Protein AF-A0A9E1RV35-F1 (afdb_monomer_lite)

Sequence (66 aa):
MAGTGKAHLRTDSDVLLRVEDLVVEFPVDRHAVVHAVSGISFDVVRGETLGLVGESGCGKSTTAKA

Radius of gyration: 13.35 Å; chains: 1; bounding box: 32×18×37 Å

pLDDT: mean 89.48, std 7.76, range [59.31, 95.5]

Structure (mmCIF, N/CA/C/O backbone):
data_AF-A0A9E1RV35-F1
#
_entry.id   AF-A0A9E1RV35-F1
#
loop_
_atom_site.group_PDB
_atom_site.id
_atom_site.type_symbol
_atom_site.label_atom_id
_atom_site.label_alt_id
_atom_site.label_comp_id
_atom_site.label_asym_id
_atom_site.label_entity_id
_atom_site.label_seq_id
_atom_site.pdbx_PDB_ins_code
_atom_site.Cartn_x
_atom_site.Cartn_y
_atom_site.Cartn_z
_atom_site.occupancy
_atom_site.B_iso_or_equiv
_atom_site.auth_seq_id
_atom_site.auth_comp_id
_atom_site.auth_asym_id
_atom_site.auth_atom_id
_atom_site.pdbx_PDB_model_num
ATOM 1 N N . MET A 1 1 ? 13.084 -2.595 -2.977 1.00 59.31 1 MET A N 1
ATOM 2 C CA . MET A 1 1 ? 12.472 -3.581 -2.063 1.00 59.31 1 MET A CA 1
ATOM 3 C C . MET A 1 1 ? 10.977 -3.307 -2.081 1.00 59.31 1 MET A C 1
ATOM 5 O O . MET A 1 1 ? 10.596 -2.205 -1.712 1.00 59.31 1 MET A O 1
ATOM 9 N N . ALA A 1 2 ? 10.164 -4.218 -2.611 1.00 73.69 2 ALA A N 1
ATOM 10 C CA . ALA A 1 2 ? 8.716 -4.031 -2.673 1.00 73.69 2 ALA A CA 1
ATOM 11 C C . ALA A 1 2 ? 8.073 -4.452 -1.346 1.00 73.69 2 ALA A C 1
ATOM 13 O O . ALA A 1 2 ? 8.511 -5.433 -0.739 1.00 73.69 2 ALA A O 1
ATOM 14 N N . GLY A 1 3 ? 7.056 -3.720 -0.893 1.00 75.88 3 GLY A N 1
ATOM 15 C CA . GLY A 1 3 ? 6.288 -4.104 0.291 1.00 75.88 3 GLY A CA 1
ATOM 16 C C . GLY A 1 3 ? 5.539 -5.414 0.041 1.00 75.88 3 GLY A C 1
ATOM 17 O O . GLY A 1 3 ? 4.891 -5.553 -0.994 1.00 75.88 3 GLY A O 1
ATOM 18 N N . THR A 1 4 ? 5.635 -6.363 0.972 1.00 84.88 4 THR A N 1
ATOM 19 C CA . THR A 1 4 ? 4.935 -7.661 0.949 1.00 84.88 4 THR A CA 1
ATOM 20 C C . THR A 1 4 ? 4.328 -7.920 2.331 1.00 84.88 4 THR A C 1
ATOM 22 O O . THR A 1 4 ? 4.784 -7.336 3.318 1.00 84.88 4 THR A O 1
ATOM 25 N N . GLY A 1 5 ? 3.319 -8.790 2.423 1.00 84.94 5 GLY A N 1
ATOM 26 C CA . GLY A 1 5 ? 2.841 -9.307 3.709 1.00 84.94 5 GLY A CA 1
ATOM 27 C C . GLY A 1 5 ? 1.330 -9.259 3.899 1.00 84.94 5 GLY A C 1
ATOM 28 O O . GLY A 1 5 ? 0.595 -8.643 3.130 1.00 84.94 5 GLY A O 1
ATOM 29 N N . LYS A 1 6 ? 0.866 -9.938 4.950 1.00 84.62 6 LYS A N 1
ATOM 30 C CA . LYS A 1 6 ? -0.547 -10.003 5.330 1.00 84.62 6 LYS A CA 1
ATOM 31 C C . LYS A 1 6 ? -0.705 -9.513 6.764 1.00 84.62 6 LYS A C 1
ATOM 33 O O . LYS A 1 6 ? 0.020 -9.978 7.641 1.00 84.62 6 LYS A O 1
ATOM 38 N N . ALA A 1 7 ? -1.632 -8.594 7.005 1.00 79.50 7 ALA A N 1
ATOM 39 C CA . ALA A 1 7 ? -1.905 -8.063 8.337 1.00 79.50 7 ALA A CA 1
ATOM 40 C C . ALA A 1 7 ? -3.409 -7.927 8.543 1.00 79.50 7 ALA A C 1
ATOM 42 O O . ALA A 1 7 ? -4.040 -7.247 7.759 1.00 79.50 7 ALA A O 1
ATOM 43 N N . HIS A 1 8 ? -3.951 -8.543 9.597 1.00 69.31 8 HIS A N 1
ATOM 44 C CA . HIS A 1 8 ? -5.373 -8.492 9.960 1.00 69.31 8 HIS A CA 1
ATOM 45 C C . HIS A 1 8 ? -6.331 -8.818 8.789 1.00 69.31 8 HIS A C 1
ATOM 47 O O . HIS A 1 8 ? -6.640 -7.994 7.943 1.00 69.31 8 HIS A O 1
ATOM 53 N N . LEU A 1 9 ? -6.797 -10.066 8.722 1.00 67.44 9 LEU A N 1
ATOM 54 C CA . LEU A 1 9 ? -7.817 -10.517 7.763 1.00 67.44 9 LEU A CA 1
ATOM 55 C C . LEU A 1 9 ? -8.999 -11.098 8.545 1.00 67.44 9 LEU A C 1
ATOM 57 O O . LEU A 1 9 ? -9.262 -12.300 8.527 1.00 67.44 9 LEU A O 1
ATOM 61 N N . ARG A 1 10 ? -9.647 -10.242 9.330 1.00 77.31 10 ARG A N 1
ATOM 62 C CA . ARG A 1 10 ? -10.739 -10.571 10.246 1.00 77.31 10 ARG A CA 1
ATOM 63 C C . ARG A 1 10 ? -12.036 -10.742 9.470 1.00 77.31 10 ARG A C 1
ATOM 65 O O . ARG A 1 10 ? -12.372 -9.939 8.612 1.00 77.31 10 ARG A O 1
ATOM 72 N N . THR A 1 11 ? -12.824 -11.755 9.796 1.00 70.00 11 THR A N 1
ATOM 73 C CA . THR A 1 11 ? -14.115 -12.036 9.140 1.00 70.00 11 THR A CA 1
ATOM 74 C C . THR A 1 11 ? -15.265 -11.137 9.628 1.00 70.00 11 THR A C 1
ATOM 76 O O . THR A 1 11 ? -16.426 -11.514 9.513 1.00 70.00 11 THR A O 1
ATOM 79 N N . ASP A 1 12 ? -14.948 -9.980 10.213 1.00 78.44 12 ASP A N 1
ATOM 80 C CA . ASP A 1 12 ? -15.898 -9.114 10.912 1.00 78.44 12 ASP A CA 1
ATOM 81 C C . ASP A 1 12 ? -16.791 -8.328 9.933 1.00 78.44 12 ASP A C 1
ATOM 83 O O . ASP A 1 12 ? -16.348 -7.900 8.866 1.00 78.44 12 ASP A O 1
ATOM 87 N N . SER A 1 13 ? -18.049 -8.110 10.315 1.00 77.12 13 SER A N 1
ATOM 88 C CA . SER A 1 13 ? -18.998 -7.253 9.597 1.00 77.12 13 SER A CA 1
ATOM 89 C C . SER A 1 13 ? -18.618 -5.768 9.617 1.00 77.12 13 SER A C 1
ATOM 91 O O . SER A 1 13 ? -19.099 -5.019 8.770 1.00 77.12 13 SER A O 1
ATOM 93 N N . ASP A 1 14 ? -17.758 -5.343 10.547 1.00 89.62 14 ASP A N 1
ATOM 94 C CA . ASP A 1 14 ? -17.343 -3.940 10.704 1.00 89.62 14 ASP A CA 1
ATOM 95 C C . ASP A 1 14 ? -16.085 -3.544 9.905 1.00 89.62 14 ASP A C 1
ATOM 97 O O . ASP A 1 14 ? -15.543 -2.444 10.080 1.00 89.62 14 ASP A O 1
ATOM 101 N N . VAL A 1 15 ? -15.610 -4.412 9.005 1.00 93.69 15 VAL A N 1
ATOM 102 C CA . VAL A 1 15 ? -14.517 -4.085 8.077 1.00 93.69 15 VAL A CA 1
ATOM 103 C C . VAL A 1 15 ? -14.949 -2.951 7.139 1.00 93.69 15 VAL A C 1
ATOM 105 O O . VAL A 1 15 ? -15.912 -3.081 6.386 1.00 93.69 15 VAL A O 1
ATOM 108 N N . LEU A 1 16 ? -14.212 -1.836 7.161 1.00 93.69 16 LEU A N 1
ATOM 109 C CA . LEU A 1 16 ? -14.441 -0.685 6.279 1.00 93.69 16 LEU A CA 1
ATOM 110 C C . LEU A 1 16 ? -13.583 -0.728 5.017 1.00 93.69 16 LEU A C 1
ATOM 112 O O . LEU A 1 16 ? -14.016 -0.266 3.964 1.00 93.69 16 LEU A O 1
ATOM 116 N N . LEU A 1 17 ? -12.367 -1.258 5.128 1.00 93.12 17 LEU A N 1
ATOM 117 C CA . LEU A 1 17 ? -11.446 -1.428 4.015 1.00 93.12 17 LEU A CA 1
ATOM 118 C C . LEU A 1 17 ? -10.881 -2.838 4.065 1.00 93.12 17 LEU A C 1
ATOM 120 O O . LEU A 1 17 ? -10.406 -3.279 5.108 1.00 93.12 17 LEU A O 1
ATOM 124 N N . ARG A 1 18 ? -10.898 -3.515 2.922 1.00 93.44 18 ARG A N 1
ATOM 125 C CA . ARG A 1 18 ? -10.211 -4.782 2.715 1.00 93.44 18 ARG A CA 1
ATOM 126 C C . ARG A 1 18 ? -9.384 -4.690 1.446 1.00 93.44 18 ARG A C 1
ATOM 128 O O . ARG A 1 18 ? -9.906 -4.369 0.383 1.00 93.44 18 ARG A O 1
ATOM 135 N N . VAL A 1 19 ? -8.103 -4.982 1.589 1.00 94.50 19 VAL A N 1
ATOM 136 C CA . VAL A 1 19 ? -7.120 -5.056 0.519 1.00 94.50 19 VAL A CA 1
ATOM 137 C C . VAL A 1 19 ? -6.627 -6.493 0.469 1.00 94.50 19 VAL A C 1
ATOM 139 O O . VAL A 1 19 ? -6.174 -7.028 1.479 1.00 94.50 19 VAL A O 1
ATOM 142 N N . GLU A 1 20 ? -6.719 -7.123 -0.694 1.00 93.62 20 GLU A N 1
ATOM 143 C CA . GLU A 1 20 ? -6.273 -8.499 -0.909 1.00 93.62 20 GLU A CA 1
ATOM 144 C C . GLU A 1 20 ? -5.270 -8.532 -2.056 1.00 93.62 20 GLU A C 1
ATOM 146 O O . GLU A 1 20 ? -5.526 -7.982 -3.125 1.00 93.62 20 GLU A O 1
ATOM 151 N N . ASP A 1 21 ? -4.116 -9.147 -1.788 1.00 94.75 21 ASP A N 1
ATOM 152 C CA . ASP A 1 21 ? -3.011 -9.376 -2.723 1.00 94.75 21 ASP A CA 1
ATOM 153 C C . ASP A 1 21 ? -2.698 -8.177 -3.650 1.00 94.75 21 ASP A C 1
ATOM 155 O O . ASP A 1 21 ? -2.422 -8.335 -4.839 1.00 94.75 21 ASP A O 1
ATOM 159 N N . LEU A 1 22 ? -2.689 -6.957 -3.094 1.00 95.06 22 LEU A N 1
ATOM 160 C CA . LEU A 1 22 ? -2.419 -5.730 -3.841 1.00 95.06 22 LEU A CA 1
ATOM 161 C C . LEU A 1 22 ? -1.004 -5.752 -4.420 1.00 95.06 22 LEU A C 1
ATOM 163 O O . LEU A 1 22 ? -0.011 -5.811 -3.689 1.00 95.06 22 LEU A O 1
ATOM 167 N N . VAL A 1 23 ? -0.929 -5.631 -5.742 1.00 95.06 23 VAL A N 1
ATOM 168 C CA . VAL A 1 23 ? 0.300 -5.447 -6.513 1.00 95.06 23 VAL A CA 1
ATOM 169 C C . VAL A 1 23 ? 0.224 -4.093 -7.204 1.00 95.06 23 VAL A C 1
ATOM 171 O O . VAL A 1 23 ? -0.795 -3.752 -7.801 1.00 95.06 23 VAL A O 1
ATOM 174 N N . VAL A 1 24 ? 1.305 -3.318 -7.128 1.00 94.56 24 VAL A N 1
ATOM 175 C CA . VAL A 1 24 ? 1.420 -2.044 -7.844 1.00 94.56 24 VAL A CA 1
ATOM 176 C C . VAL A 1 24 ? 2.733 -2.021 -8.606 1.00 94.56 24 VAL A C 1
ATOM 178 O O . VAL A 1 24 ? 3.809 -2.157 -8.017 1.00 94.56 24 VAL A O 1
ATOM 181 N N . GLU A 1 25 ? 2.628 -1.816 -9.914 1.00 94.88 25 GLU A N 1
ATOM 182 C CA . GLU A 1 25 ? 3.739 -1.796 -10.858 1.00 94.88 25 GLU A CA 1
ATOM 183 C C . GLU A 1 25 ? 3.808 -0.448 -11.570 1.00 94.88 25 GLU A C 1
ATOM 185 O O . 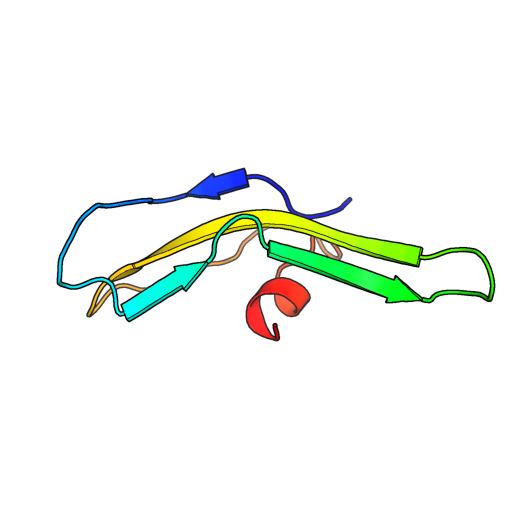GLU A 1 25 ? 2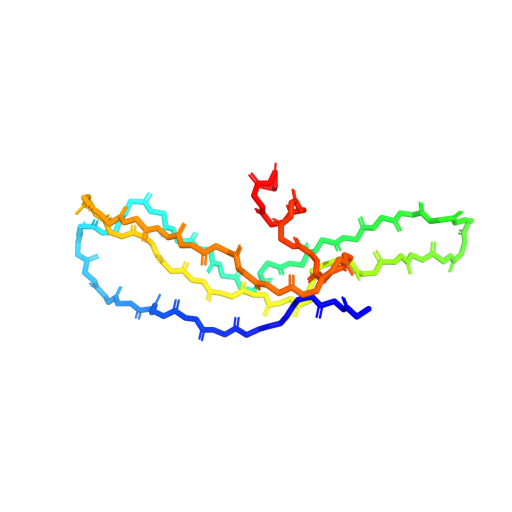.790 0.114 -11.972 1.00 94.88 25 GLU A O 1
ATOM 190 N N . PHE A 1 26 ? 5.026 0.059 -11.749 1.00 93.31 26 PHE A N 1
ATOM 191 C CA . PHE A 1 26 ? 5.285 1.258 -12.537 1.00 93.31 26 PHE A CA 1
ATOM 192 C C . PHE A 1 26 ? 6.184 0.921 -13.729 1.00 93.31 26 PHE A C 1
ATOM 194 O O . PHE A 1 26 ? 7.238 0.310 -13.529 1.00 93.31 26 PHE A O 1
ATOM 201 N N . PRO A 1 27 ? 5.823 1.328 -14.959 1.00 92.81 27 PRO A N 1
ATOM 202 C CA . PRO A 1 27 ? 6.704 1.181 -16.109 1.00 92.81 27 PRO A CA 1
ATOM 203 C C . PRO A 1 27 ? 7.900 2.126 -15.965 1.00 92.81 27 PRO A C 1
ATOM 205 O O . PRO A 1 27 ? 7.728 3.316 -15.695 1.00 92.81 27 PRO A O 1
ATOM 208 N N . VAL A 1 28 ? 9.111 1.598 -16.145 1.00 93.06 28 VAL A N 1
ATOM 209 C CA . VAL A 1 28 ? 10.352 2.395 -16.118 1.00 93.06 28 VAL A CA 1
ATOM 210 C C . VAL A 1 28 ? 10.993 2.517 -17.494 1.00 93.06 28 VAL A C 1
ATOM 212 O O . VAL A 1 28 ? 11.630 3.527 -17.783 1.00 93.06 28 VAL A O 1
ATOM 215 N N . ASP A 1 29 ? 10.766 1.537 -18.368 1.00 92.25 29 ASP A N 1
ATOM 216 C CA . ASP A 1 29 ? 11.093 1.604 -19.787 1.00 92.25 29 ASP A CA 1
ATOM 217 C C . ASP A 1 29 ? 10.112 0.739 -20.609 1.00 92.25 29 ASP A C 1
ATOM 219 O O . ASP A 1 29 ? 9.050 0.342 -20.128 1.00 92.25 29 ASP A O 1
ATOM 223 N N . ARG A 1 30 ? 10.435 0.479 -21.882 1.00 88.81 30 ARG A N 1
ATOM 224 C CA . ARG A 1 30 ? 9.569 -0.264 -22.812 1.00 88.81 30 ARG A CA 1
ATOM 2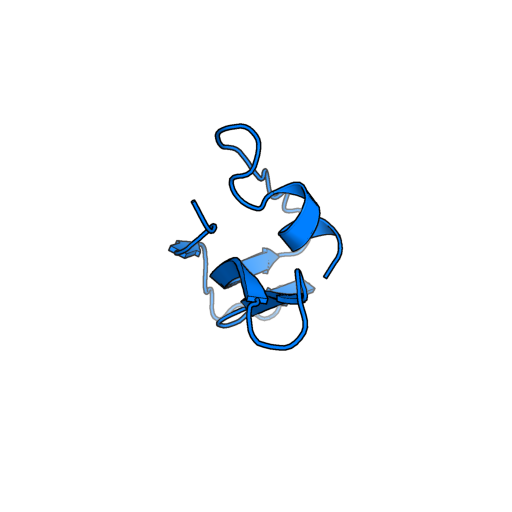25 C C . ARG A 1 30 ? 9.411 -1.754 -22.477 1.00 88.81 30 ARG A C 1
ATOM 227 O O . ARG A 1 30 ? 8.473 -2.375 -22.972 1.00 88.81 30 ARG A O 1
ATOM 234 N N . HIS A 1 31 ? 10.332 -2.325 -21.706 1.00 91.25 31 HIS A N 1
ATOM 235 C CA . HIS A 1 31 ? 10.418 -3.755 -21.404 1.00 91.25 31 HIS A CA 1
ATOM 236 C C . HIS A 1 31 ? 10.608 -4.056 -19.907 1.00 91.25 31 HIS A C 1
ATOM 238 O O . HIS A 1 31 ? 10.679 -5.227 -19.539 1.00 91.25 31 HIS A O 1
ATOM 244 N N . ALA A 1 32 ? 10.659 -3.035 -19.050 1.00 91.50 32 ALA A N 1
ATOM 245 C CA . ALA A 1 32 ? 10.878 -3.167 -17.621 1.00 91.50 32 ALA A CA 1
ATOM 246 C C . ALA A 1 32 ? 9.826 -2.415 -16.801 1.00 91.50 32 ALA A C 1
ATOM 248 O O . ALA A 1 32 ? 9.447 -1.269 -17.075 1.00 91.50 32 ALA A O 1
ATOM 249 N N . VAL A 1 33 ? 9.411 -3.079 -15.726 1.00 93.50 33 VAL A N 1
ATOM 250 C CA . VAL A 1 33 ? 8.535 -2.545 -14.689 1.00 93.50 33 VAL A CA 1
ATOM 251 C C . VAL A 1 33 ? 9.231 -2.636 -13.338 1.00 93.50 33 VAL A C 1
ATOM 253 O O . VAL A 1 33 ? 10.056 -3.518 -13.095 1.00 93.50 33 VAL A O 1
ATOM 256 N N . VAL A 1 34 ? 8.885 -1.719 -12.442 1.00 92.31 34 VAL A N 1
ATOM 257 C CA . VAL A 1 34 ? 9.261 -1.778 -11.032 1.00 92.31 34 VAL A CA 1
ATOM 258 C C . VAL A 1 34 ? 8.030 -2.144 -10.222 1.00 92.31 34 VAL A C 1
ATOM 260 O O . VAL A 1 34 ? 7.039 -1.414 -10.228 1.00 92.31 34 VAL A O 1
ATOM 263 N N . HIS A 1 35 ? 8.122 -3.241 -9.474 1.00 91.50 35 HIS A N 1
ATOM 264 C CA . HIS A 1 35 ? 7.134 -3.576 -8.455 1.00 91.50 35 HIS A CA 1
ATOM 265 C C . HIS A 1 35 ? 7.357 -2.680 -7.233 1.00 91.50 35 HIS A C 1
ATOM 267 O O . HIS A 1 35 ? 8.354 -2.810 -6.518 1.00 91.50 35 HIS A O 1
ATOM 273 N N . ALA A 1 36 ? 6.438 -1.748 -7.000 1.00 91.75 36 ALA A N 1
ATOM 274 C CA . ALA A 1 36 ? 6.452 -0.891 -5.818 1.00 91.75 36 ALA A CA 1
ATOM 275 C C . ALA A 1 36 ? 5.753 -1.557 -4.622 1.00 91.75 36 ALA A C 1
ATOM 277 O O . ALA A 1 36 ? 6.136 -1.330 -3.472 1.00 91.75 36 ALA A O 1
ATOM 278 N N . VAL A 1 37 ? 4.760 -2.405 -4.896 1.00 92.81 37 VAL A N 1
ATOM 279 C CA . VAL A 1 37 ? 4.051 -3.233 -3.914 1.00 92.81 37 VAL A CA 1
ATOM 280 C C . VAL A 1 37 ? 3.882 -4.627 -4.514 1.00 92.81 37 VAL A C 1
ATOM 282 O O . VAL A 1 37 ? 3.510 -4.746 -5.681 1.00 92.81 37 VAL A O 1
ATOM 285 N N . SER A 1 38 ? 4.164 -5.670 -3.739 1.00 90.88 38 SER A N 1
ATOM 286 C CA . SER A 1 38 ? 4.194 -7.060 -4.203 1.00 90.88 38 SER A CA 1
ATOM 287 C C . SER A 1 38 ? 3.311 -7.951 -3.330 1.00 90.88 38 SER A C 1
ATOM 289 O O . SER A 1 38 ? 3.802 -8.739 -2.528 1.00 90.88 38 SER A O 1
ATOM 291 N N . GLY A 1 39 ? 1.994 -7.840 -3.491 1.00 91.38 39 GLY A N 1
ATOM 292 C CA . GLY A 1 39 ? 1.037 -8.753 -2.867 1.00 91.38 39 GLY A CA 1
ATOM 293 C C . GLY A 1 39 ? 0.877 -8.495 -1.374 1.00 91.38 39 GLY A C 1
ATOM 294 O O . GLY A 1 39 ? 1.203 -9.349 -0.546 1.00 91.38 39 GLY A O 1
ATOM 295 N N . ILE A 1 40 ? 0.391 -7.305 -1.020 1.00 93.81 40 ILE A N 1
ATOM 296 C CA . ILE A 1 40 ? 0.014 -7.007 0.366 1.00 93.81 40 ILE A CA 1
ATOM 297 C C . ILE A 1 40 ? -1.475 -7.249 0.586 1.00 93.81 40 ILE A C 1
ATOM 299 O O . ILE A 1 40 ? -2.293 -6.937 -0.274 1.00 93.81 40 ILE A O 1
ATOM 303 N N . SER A 1 41 ? -1.835 -7.787 1.748 1.00 94.38 41 SER A N 1
ATOM 304 C CA . SER A 1 41 ? -3.236 -7.939 2.151 1.00 94.38 41 SER A CA 1
ATOM 305 C C . SER A 1 41 ? -3.459 -7.380 3.547 1.00 94.38 41 SER A C 1
ATOM 307 O O . SER A 1 41 ? -2.693 -7.701 4.458 1.00 94.38 41 SER A O 1
ATOM 309 N N . PHE A 1 42 ? -4.500 -6.577 3.733 1.00 94.25 42 PHE A N 1
ATOM 310 C CA . PHE A 1 42 ? -4.895 -6.106 5.053 1.00 94.25 42 PHE A CA 1
ATOM 311 C C . PHE A 1 42 ? -6.350 -5.661 5.128 1.00 94.25 42 PHE A C 1
ATOM 313 O O . PHE A 1 42 ? -6.967 -5.339 4.114 1.00 94.25 42 PHE A O 1
ATOM 320 N N . ASP A 1 43 ? -6.882 -5.605 6.344 1.00 94.44 43 ASP A N 1
ATOM 321 C CA . ASP A 1 43 ? -8.143 -4.946 6.650 1.00 94.44 43 ASP A CA 1
ATOM 322 C C . ASP A 1 43 ? -7.984 -3.743 7.585 1.00 94.44 43 ASP A C 1
ATOM 324 O O . ASP A 1 43 ? -6.980 -3.585 8.282 1.00 94.44 43 ASP A O 1
ATOM 328 N N . VAL A 1 44 ? -8.983 -2.861 7.543 1.00 93.25 44 VAL A N 1
ATOM 329 C CA . VAL A 1 44 ? -9.182 -1.780 8.510 1.00 93.25 44 VAL A CA 1
ATOM 330 C C . VAL A 1 44 ? -10.638 -1.818 8.950 1.00 93.25 44 VAL A C 1
ATOM 332 O O . VAL A 1 44 ? -11.546 -1.692 8.120 1.00 93.25 44 VAL A O 1
ATOM 335 N N . VAL A 1 45 ? -10.869 -1.988 10.249 1.00 93.88 45 VAL A N 1
ATOM 336 C CA . VAL A 1 45 ? -12.218 -1.961 10.831 1.00 93.88 45 VAL A CA 1
ATOM 337 C C . VAL A 1 45 ? -12.625 -0.549 11.246 1.00 93.88 45 VAL A C 1
ATOM 339 O O . VAL A 1 45 ? -11.811 0.377 11.330 1.00 93.88 45 VAL A O 1
ATOM 342 N N . ARG A 1 46 ? -13.916 -0.352 11.515 1.00 92.69 46 ARG A N 1
ATOM 343 C CA . ARG A 1 46 ? -14.431 0.936 11.983 1.00 92.69 46 ARG A CA 1
ATOM 344 C C . ARG A 1 46 ? -13.725 1.398 13.262 1.00 92.69 46 ARG A C 1
ATOM 346 O O . ARG A 1 46 ? -13.707 0.698 14.266 1.00 92.69 46 ARG A O 1
ATOM 353 N N . GLY A 1 47 ? -13.200 2.624 13.228 1.00 92.12 47 GLY A N 1
ATOM 354 C CA . GLY A 1 47 ? -12.514 3.245 14.367 1.00 92.12 47 GLY A CA 1
ATOM 355 C C . GLY A 1 47 ? -11.046 2.839 14.530 1.00 92.12 47 GLY A C 1
ATOM 356 O O . GLY A 1 47 ? -10.389 3.320 15.451 1.00 92.12 47 GLY A O 1
ATOM 357 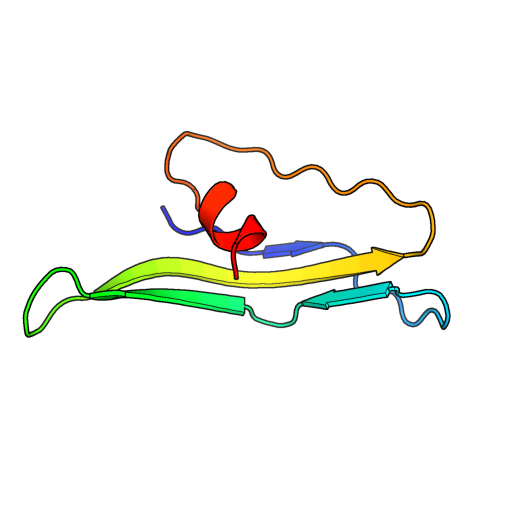N N . GLU A 1 48 ? -10.511 1.996 13.644 1.00 90.81 48 GLU A N 1
ATOM 358 C CA . GLU A 1 48 ? -9.103 1.605 13.648 1.00 90.81 48 GLU A CA 1
ATOM 359 C C . GLU A 1 48 ? -8.216 2.649 12.956 1.00 90.81 48 GLU A C 1
ATOM 361 O O . GLU A 1 48 ? -8.609 3.298 11.986 1.00 90.81 48 GLU A O 1
ATOM 366 N N . THR A 1 49 ? -6.985 2.794 13.449 1.00 92.94 49 THR A N 1
ATOM 367 C CA . THR A 1 49 ? -5.927 3.548 12.769 1.00 92.94 49 THR A CA 1
ATOM 368 C C . THR A 1 49 ? -4.864 2.581 12.265 1.00 92.94 49 THR A C 1
ATOM 370 O O . THR A 1 49 ? -4.180 1.945 13.064 1.00 92.94 49 THR A O 1
ATOM 373 N N . LEU A 1 50 ? -4.693 2.501 10.944 1.00 92.75 50 LEU A N 1
ATOM 374 C CA . LEU A 1 50 ? -3.627 1.722 10.315 1.00 92.75 50 LEU A CA 1
ATOM 375 C C . LEU A 1 50 ? -2.378 2.588 10.101 1.00 92.75 50 LEU A C 1
ATOM 377 O O . LEU A 1 50 ? -2.429 3.614 9.423 1.00 92.75 50 LEU A O 1
ATOM 381 N N . GLY A 1 51 ? -1.240 2.149 10.643 1.00 94.12 51 GLY A N 1
ATOM 382 C CA . GLY A 1 51 ? 0.065 2.770 10.413 1.00 94.12 51 GLY A CA 1
ATOM 383 C C . GLY A 1 51 ? 0.908 1.990 9.404 1.00 94.12 51 GLY A C 1
ATOM 384 O O . GLY A 1 51 ? 1.192 0.814 9.615 1.00 94.12 51 GLY A O 1
ATOM 385 N N . LEU A 1 52 ? 1.366 2.651 8.336 1.00 92.69 52 LEU A N 1
ATOM 386 C CA . LEU A 1 52 ? 2.326 2.086 7.380 1.00 92.69 52 LEU A CA 1
ATOM 387 C C . LEU A 1 52 ? 3.746 2.561 7.717 1.00 92.69 52 LEU A C 1
ATOM 389 O O . LEU A 1 52 ? 4.046 3.752 7.618 1.00 92.69 52 LEU A O 1
ATOM 393 N N . VAL A 1 53 ? 4.638 1.635 8.077 1.00 92.31 53 VA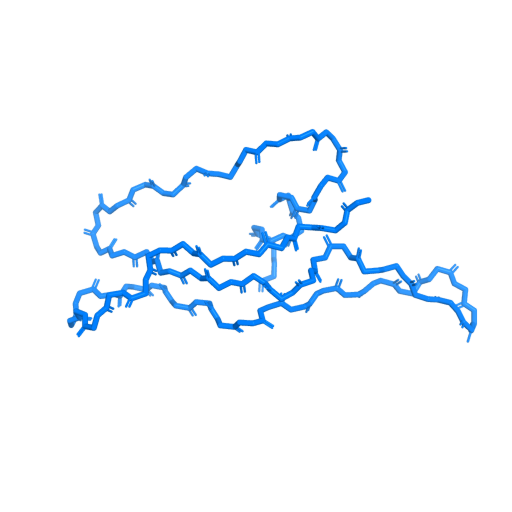L A N 1
ATOM 394 C CA . VAL A 1 53 ? 6.023 1.930 8.492 1.00 92.31 53 VAL A CA 1
ATOM 395 C C . VAL A 1 53 ? 7.045 1.103 7.710 1.00 92.31 53 VAL A C 1
ATOM 397 O O . VAL A 1 53 ? 6.719 0.069 7.137 1.00 92.31 53 VAL A O 1
ATOM 400 N N . GLY A 1 54 ? 8.285 1.591 7.633 1.00 90.38 54 GLY A N 1
ATOM 401 C CA . GLY A 1 54 ? 9.384 0.941 6.910 1.00 90.38 54 GLY A CA 1
ATOM 402 C C . GLY A 1 54 ? 10.337 1.937 6.246 1.00 90.38 54 GLY A C 1
ATOM 403 O O . GLY A 1 54 ? 10.064 3.139 6.209 1.00 90.38 54 GLY A O 1
ATOM 404 N N . GLU A 1 55 ? 11.436 1.437 5.682 1.00 94.56 55 GLU A N 1
ATOM 405 C CA . GLU A 1 55 ? 12.490 2.231 5.027 1.00 94.56 55 GLU A CA 1
ATOM 406 C C . GLU A 1 55 ? 11.990 3.050 3.824 1.00 94.56 55 GLU A C 1
ATOM 408 O O . GLU A 1 55 ? 10.945 2.765 3.229 1.00 94.56 55 GLU A O 1
ATOM 413 N N . SER A 1 56 ? 12.723 4.100 3.444 1.00 94.00 56 SER A N 1
ATOM 414 C CA . SER A 1 56 ? 12.397 4.869 2.236 1.00 94.00 56 SER A CA 1
ATOM 415 C C . SER A 1 56 ? 12.350 3.950 1.007 1.00 94.00 56 SER A C 1
ATOM 417 O O . SER A 1 56 ? 13.218 3.105 0.823 1.00 94.00 56 SER A O 1
ATOM 419 N N . GLY A 1 57 ? 11.312 4.087 0.178 1.00 90.00 57 GLY A N 1
ATOM 420 C CA . GLY A 1 57 ? 11.140 3.263 -1.025 1.00 90.00 57 GLY A CA 1
ATOM 421 C C . GLY A 1 57 ? 10.516 1.875 -0.822 1.00 90.00 57 GLY A C 1
ATOM 422 O O . GLY A 1 57 ? 10.343 1.170 -1.808 1.00 90.00 57 GLY A O 1
ATOM 423 N N . CYS A 1 58 ? 10.109 1.483 0.393 1.00 89.62 58 CYS A N 1
ATOM 424 C CA . CYS A 1 58 ? 9.491 0.165 0.629 1.00 89.62 58 CYS A CA 1
ATOM 425 C C . CYS A 1 58 ? 8.018 0.022 0.181 1.00 89.62 58 CYS A C 1
ATOM 427 O O . CYS A 1 58 ? 7.411 -1.017 0.414 1.00 89.62 58 CYS A O 1
ATOM 429 N N . GLY A 1 59 ? 7.414 1.060 -0.411 1.00 92.69 59 GLY A N 1
ATOM 430 C CA . GLY A 1 59 ? 6.043 0.998 -0.939 1.00 92.69 59 GLY A CA 1
ATOM 431 C C . GLY A 1 59 ? 4.951 1.692 -0.112 1.00 92.69 59 GLY A C 1
ATOM 432 O O . GLY A 1 59 ? 3.862 1.868 -0.638 1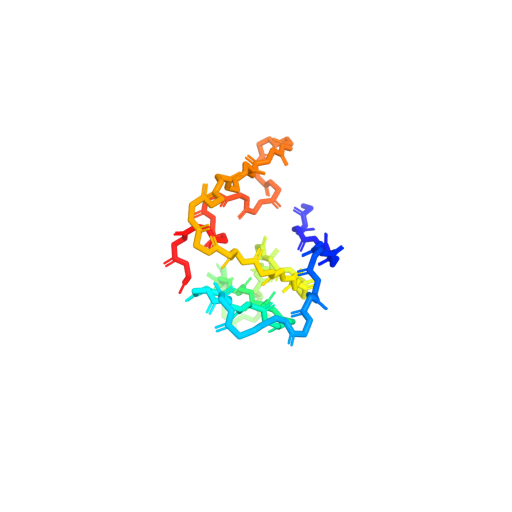.00 92.69 59 GLY A O 1
ATOM 433 N N . LYS A 1 60 ? 5.227 2.205 1.102 1.00 95.25 60 LYS A N 1
ATOM 434 C CA . LYS A 1 60 ? 4.225 2.870 1.987 1.00 95.25 60 LYS A CA 1
ATOM 435 C C . LYS A 1 60 ? 3.304 3.872 1.275 1.00 95.25 60 LYS A C 1
ATOM 437 O O . LYS A 1 60 ? 2.088 3.729 1.294 1.00 95.25 60 LYS A O 1
ATOM 442 N N . SER A 1 61 ? 3.882 4.896 0.642 1.00 95.06 61 SER A N 1
ATOM 443 C CA . SER A 1 61 ? 3.108 5.944 -0.042 1.00 95.06 61 SER A CA 1
ATOM 444 C C . SER A 1 61 ? 2.451 5.455 -1.329 1.00 95.06 61 SER A C 1
ATOM 446 O O . SER A 1 61 ? 1.539 6.110 -1.815 1.00 95.06 61 SER A O 1
ATOM 448 N N . THR A 1 62 ? 2.920 4.338 -1.890 1.00 95.50 62 THR A N 1
ATOM 449 C CA . THR A 1 62 ? 2.284 3.703 -3.049 1.00 95.50 62 THR A CA 1
ATOM 450 C C . THR A 1 62 ? 1.041 2.946 -2.598 1.00 95.50 62 THR A C 1
ATOM 452 O O . THR A 1 62 ? -0.029 3.176 -3.141 1.00 95.50 62 THR A O 1
ATOM 455 N N . THR A 1 63 ? 1.156 2.140 -1.539 1.00 94.31 63 THR A N 1
ATOM 456 C CA . THR A 1 63 ? 0.028 1.463 -0.888 1.00 94.31 63 THR A CA 1
ATOM 457 C C . THR A 1 63 ? -1.072 2.434 -0.473 1.00 94.31 63 THR A C 1
ATOM 459 O O . THR A 1 63 ? -2.235 2.139 -0.680 1.00 94.31 63 THR A O 1
ATOM 462 N N . ALA A 1 64 ? -0.723 3.597 0.085 1.00 93.12 64 ALA A N 1
ATOM 463 C CA . ALA A 1 64 ? -1.713 4.582 0.526 1.00 93.12 64 ALA A CA 1
ATOM 464 C C . ALA A 1 64 ? -2.432 5.327 -0.619 1.00 93.12 64 ALA A C 1
ATOM 466 O O . ALA A 1 64 ? -3.402 6.032 -0.356 1.00 93.12 64 ALA A O 1
ATOM 467 N N . LYS A 1 65 ? -1.917 5.255 -1.855 1.00 92.69 65 LYS A N 1
ATOM 468 C CA . LYS A 1 65 ? -2.468 5.958 -3.028 1.00 92.69 65 LYS A CA 1
ATOM 469 C C . LYS A 1 65 ? -3.299 5.070 -3.951 1.00 92.69 65 LYS A C 1
ATOM 471 O O . LYS A 1 65 ? -4.080 5.625 -4.719 1.00 92.69 65 LYS A O 1
ATOM 476 N N . ALA A 1 66 ? -3.030 3.767 -3.957 1.00 88.50 66 ALA A N 1
ATOM 477 C CA . ALA A 1 66 ? -3.777 2.782 -4.735 1.00 88.50 66 ALA A CA 1
ATOM 478 C C . ALA A 1 66 ? -5.190 2.619 -4.163 1.00 88.50 66 ALA A C 1
ATOM 480 O O . ALA A 1 66 ? -6.121 2.483 -4.984 1.00 88.50 66 ALA A O 1
#

Secondary structure (DSSP, 8-state):
--EEEEE-----TTEEEEEEEEEEEEE-SSS-EEEEEEEEEEEEETT--PPP--STTSSHHHHTT-

Foldseek 3Di:
DEAEDEDAPDPDPQWPDWDFQDWDWDDPDPPDIDTLHGTYTYTDGPPDDDDDDDDPSHNRVVVVVD